Protein AF-A0AAD7WQ73-F1 (afdb_monomer_lite)

Sequence (112 aa):
MDFDPLNQLLVCMVCGELQHSHSLAGVRGHIKEAHPDTLSLDPQDRRRILEAWDEQVFLRERFFSNQLQQHSSSLTGENQECPAEVEVLVDLEDSPALKNGKTSKTKSLKKV

pLDDT: mean 75.41, std 21.42, range [39.62, 96.19]

InterPro domains:
  IPR040647 SPIN-DOC-like, zinc-finger [PF18658] (1-55)
  IPR052675 Zinc finger translocation-associated & Spindlin interactor [PTHR34589] (1-70)

Structure (mmCIF, N/CA/C/O backbone):
data_AF-A0AAD7WQ73-F1
#
_entry.id   AF-A0AAD7WQ73-F1
#
loop_
_atom_site.group_PDB
_atom_site.id
_atom_site.type_symbol
_atom_site.label_atom_id
_atom_site.label_alt_id
_atom_site.label_comp_id
_atom_site.label_asym_id
_atom_site.label_entity_id
_atom_site.label_seq_id
_atom_site.pdbx_PDB_ins_code
_atom_site.Cartn_x
_atom_site.Cartn_y
_atom_site.Cartn_z
_atom_site.occupancy
_atom_site.B_iso_or_equiv
_atom_site.auth_seq_id
_atom_site.auth_comp_id
_atom_site.auth_asym_id
_atom_site.auth_atom_id
_atom_site.pdbx_PDB_model_num
ATOM 1 N N . MET A 1 1 ? 0.758 3.815 -2.994 1.00 89.12 1 MET A N 1
ATOM 2 C CA . MET A 1 1 ? 0.936 3.985 -1.548 1.00 89.12 1 MET A CA 1
ATOM 3 C C . MET A 1 1 ? -0.128 4.940 -1.064 1.00 89.12 1 MET A C 1
ATOM 5 O O . MET A 1 1 ? -0.378 5.912 -1.769 1.00 89.12 1 MET A O 1
ATOM 9 N N . ASP A 1 2 ? -0.706 4.644 0.086 1.00 90.31 2 ASP A N 1
ATOM 10 C CA . ASP A 1 2 ? -1.599 5.511 0.853 1.00 90.31 2 ASP A CA 1
ATOM 11 C C . ASP A 1 2 ? -0.897 5.933 2.163 1.00 90.31 2 ASP A C 1
ATOM 13 O O . ASP A 1 2 ? 0.115 5.325 2.517 1.00 90.31 2 ASP A O 1
ATOM 17 N N . PHE A 1 3 ? -1.347 6.979 2.858 1.00 92.75 3 PHE A N 1
ATOM 18 C CA . PHE A 1 3 ? -0.725 7.438 4.113 1.00 92.75 3 PHE A CA 1
ATOM 19 C C . PHE A 1 3 ? -1.631 7.157 5.311 1.00 92.75 3 PHE A C 1
ATOM 21 O O . PHE A 1 3 ? -2.751 7.653 5.369 1.00 92.75 3 PHE A O 1
ATOM 28 N N . ASP A 1 4 ? -1.118 6.415 6.294 1.00 88.94 4 ASP A N 1
ATOM 29 C CA . ASP A 1 4 ? -1.817 6.163 7.552 1.00 88.94 4 ASP A CA 1
ATOM 30 C C . ASP A 1 4 ? -1.432 7.229 8.596 1.00 88.94 4 ASP A C 1
ATOM 32 O O . ASP A 1 4 ? -0.303 7.208 9.105 1.00 88.94 4 ASP A O 1
ATOM 36 N N . PRO A 1 5 ? -2.346 8.148 8.964 1.00 86.25 5 PRO A N 1
ATOM 37 C CA . PRO A 1 5 ? -2.057 9.199 9.934 1.00 86.25 5 PRO A CA 1
ATOM 38 C C . PRO A 1 5 ? -1.912 8.681 11.370 1.00 86.25 5 PRO A C 1
ATOM 40 O O . PRO A 1 5 ? -1.280 9.355 12.182 1.00 86.25 5 PRO A O 1
ATOM 43 N N . LEU A 1 6 ? -2.471 7.512 11.705 1.00 86.75 6 LEU A N 1
ATOM 44 C CA . LEU A 1 6 ? -2.393 6.949 13.056 1.00 86.75 6 LEU A CA 1
ATOM 45 C C . LEU A 1 6 ? -1.011 6.362 13.320 1.00 86.75 6 LEU A C 1
ATOM 47 O O . LEU A 1 6 ? -0.425 6.583 14.378 1.00 86.75 6 LEU A O 1
ATOM 51 N N . ASN A 1 7 ? -0.486 5.640 12.334 1.00 86.44 7 ASN A N 1
ATOM 52 C CA . ASN A 1 7 ? 0.827 5.014 12.429 1.00 86.44 7 ASN A CA 1
ATOM 53 C C . ASN A 1 7 ? 1.950 5.921 11.915 1.00 86.44 7 ASN A C 1
ATOM 55 O O . ASN A 1 7 ? 3.115 5.627 12.159 1.00 86.44 7 ASN A O 1
ATOM 59 N N . GLN A 1 8 ? 1.615 7.031 11.246 1.00 90.88 8 GLN A N 1
ATOM 60 C CA . GLN A 1 8 ? 2.565 7.883 10.530 1.00 90.88 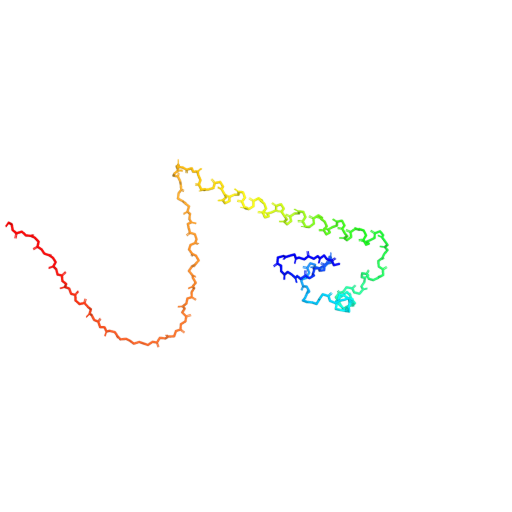8 GLN A CA 1
ATOM 61 C C . GLN A 1 8 ? 3.426 7.058 9.572 1.00 90.88 8 GLN A C 1
ATOM 63 O O . GLN A 1 8 ? 4.634 7.246 9.543 1.00 90.88 8 GLN A O 1
ATOM 68 N N . LEU A 1 9 ? 2.816 6.131 8.829 1.00 92.94 9 LEU A N 1
ATOM 69 C CA . LEU A 1 9 ? 3.495 5.221 7.903 1.00 92.94 9 LEU A CA 1
ATOM 70 C C . LEU A 1 9 ? 2.824 5.243 6.528 1.00 92.94 9 LEU A C 1
ATOM 72 O O . LEU A 1 9 ? 1.671 5.652 6.384 1.00 92.94 9 LEU A O 1
ATOM 76 N N . LEU A 1 10 ? 3.542 4.776 5.505 1.00 95.06 10 LEU A N 1
ATOM 77 C CA . LEU A 1 10 ? 2.956 4.543 4.185 1.00 95.06 10 LEU A CA 1
ATOM 78 C C . LEU A 1 10 ? 2.375 3.137 4.103 1.00 95.06 10 LEU A C 1
ATOM 80 O O . LEU A 1 10 ? 2.998 2.188 4.555 1.00 95.06 10 LEU A O 1
ATOM 84 N N . VAL A 1 11 ? 1.225 2.986 3.463 1.00 94.81 11 VAL A N 1
ATOM 85 C CA . VAL A 1 11 ? 0.583 1.695 3.232 1.00 94.81 11 VAL A CA 1
ATOM 86 C C . VAL A 1 11 ? 0.672 1.335 1.757 1.00 94.81 11 VAL A C 1
ATOM 88 O O . VAL A 1 11 ? 0.379 2.151 0.875 1.00 94.81 11 VAL A O 1
ATOM 91 N N . CYS A 1 12 ? 1.072 0.105 1.456 1.00 94.62 12 CYS A N 1
ATOM 92 C CA . CYS A 1 12 ? 1.017 -0.399 0.093 1.00 94.62 12 CYS A CA 1
ATOM 93 C C . CYS A 1 12 ? -0.425 -0.695 -0.321 1.00 94.62 12 CYS A C 1
ATOM 95 O O . CYS A 1 12 ? -1.097 -1.497 0.310 1.00 94.62 12 CYS A O 1
ATOM 97 N N . MET A 1 13 ? -0.880 -0.108 -1.432 1.00 95.44 13 MET A N 1
ATOM 98 C CA . MET A 1 13 ? -2.242 -0.334 -1.946 1.00 95.44 13 MET A CA 1
ATOM 99 C C . MET A 1 13 ? -2.431 -1.725 -2.576 1.00 95.44 13 MET A C 1
ATOM 101 O O . MET A 1 13 ? -3.540 -2.091 -2.934 1.00 95.44 13 MET A O 1
ATOM 105 N N . VAL A 1 14 ? -1.346 -2.489 -2.750 1.00 93.56 14 VAL A N 1
ATOM 106 C CA . VAL A 1 14 ? -1.382 -3.828 -3.356 1.00 93.56 14 VAL A CA 1
ATOM 107 C C . VAL A 1 14 ? -1.498 -4.908 -2.281 1.00 93.56 14 VAL A C 1
ATOM 109 O O . VAL A 1 14 ? -2.317 -5.810 -2.410 1.00 93.56 14 VAL A O 1
ATOM 112 N N . CYS A 1 15 ? -0.694 -4.821 -1.216 1.00 93.00 15 CYS A N 1
ATOM 113 C CA . CYS A 1 15 ? -0.667 -5.823 -0.143 1.00 93.00 15 CYS A CA 1
ATOM 114 C C . CYS A 1 15 ? -1.193 -5.333 1.209 1.00 93.00 15 CYS A C 1
ATOM 116 O O . CYS A 1 15 ? -1.326 -6.132 2.129 1.00 93.00 15 CYS A O 1
ATOM 118 N N . GLY A 1 16 ? -1.461 -4.037 1.367 1.00 92.06 16 GLY A N 1
ATOM 119 C CA . GLY A 1 16 ? -1.871 -3.449 2.643 1.00 92.06 16 GLY A CA 1
ATOM 120 C C . GLY A 1 16 ? -0.758 -3.341 3.690 1.00 92.06 16 GLY A C 1
ATOM 121 O O . GLY A 1 16 ? -1.044 -2.977 4.827 1.00 92.06 16 GLY A O 1
ATOM 122 N N . GLU A 1 17 ? 0.500 -3.643 3.351 1.00 92.88 17 GLU A N 1
ATOM 123 C CA . GLU A 1 17 ? 1.601 -3.610 4.317 1.00 92.88 17 GLU A CA 1
ATOM 124 C C . GLU A 1 17 ? 2.041 -2.177 4.654 1.00 92.88 17 GLU A C 1
ATOM 126 O O . GLU A 1 17 ? 2.208 -1.333 3.766 1.00 92.88 17 GLU A O 1
ATOM 131 N N . LEU A 1 18 ? 2.281 -1.932 5.947 1.00 93.31 18 LEU A N 1
ATOM 132 C CA . LEU A 1 18 ? 2.835 -0.688 6.476 1.00 93.31 18 LEU A CA 1
ATOM 133 C C . LEU A 1 18 ? 4.352 -0.623 6.244 1.00 93.31 18 LEU A C 1
ATOM 135 O O . LEU A 1 18 ? 5.113 -1.487 6.672 1.00 93.31 18 LEU A O 1
ATOM 139 N N . GLN A 1 19 ? 4.799 0.445 5.598 1.00 91.38 19 GLN A N 1
ATOM 140 C CA . GLN A 1 19 ? 6.185 0.718 5.256 1.00 91.38 19 GLN A CA 1
ATOM 141 C C . GLN A 1 19 ? 6.739 1.833 6.146 1.00 91.38 19 GLN A C 1
ATOM 143 O O . GLN A 1 19 ? 6.237 2.957 6.148 1.00 91.38 19 GLN A O 1
ATOM 148 N N . HIS A 1 20 ? 7.845 1.538 6.830 1.00 89.00 20 HIS A N 1
ATOM 149 C CA . HIS A 1 20 ? 8.564 2.480 7.697 1.00 89.00 20 HIS A CA 1
ATOM 150 C C . HIS A 1 20 ? 9.274 3.607 6.927 1.00 89.00 20 HIS A C 1
ATOM 152 O O . HIS A 1 20 ? 9.607 4.647 7.489 1.00 89.00 20 HIS A O 1
ATOM 158 N N . SER A 1 21 ? 9.550 3.406 5.633 1.00 87.12 21 SER A N 1
ATOM 159 C CA . SER A 1 21 ? 10.257 4.387 4.807 1.00 87.12 21 SER A CA 1
ATOM 160 C C . SER A 1 21 ? 9.288 5.287 4.052 1.00 87.12 21 SER A C 1
ATOM 162 O O . SER A 1 21 ? 8.517 4.822 3.218 1.00 87.12 21 SER A O 1
ATOM 164 N N . HIS A 1 22 ? 9.406 6.597 4.271 1.00 87.94 22 HIS A N 1
ATOM 165 C CA . HIS A 1 22 ? 8.624 7.616 3.557 1.00 87.94 22 HIS A CA 1
ATOM 166 C C . HIS A 1 22 ? 9.351 8.134 2.311 1.00 87.94 22 HIS A C 1
ATOM 168 O O . HIS A 1 22 ? 8.905 9.062 1.637 1.00 87.94 22 HIS A O 1
ATOM 174 N N . SER A 1 23 ? 10.519 7.563 2.013 1.00 90.81 23 SER A N 1
ATOM 175 C CA . SER A 1 23 ? 11.320 7.964 0.866 1.00 90.81 23 SER A CA 1
ATOM 176 C C . SER A 1 23 ? 10.778 7.340 -0.420 1.00 90.81 23 SER A C 1
ATOM 178 O O . SER A 1 23 ? 10.376 6.176 -0.449 1.00 90.81 23 SER A O 1
ATOM 180 N N . LEU A 1 24 ? 10.854 8.081 -1.530 1.00 90.06 24 LEU A N 1
ATOM 181 C CA . LEU A 1 24 ? 10.508 7.543 -2.851 1.00 90.06 24 LEU A CA 1
ATOM 182 C C . LEU A 1 24 ? 11.357 6.320 -3.223 1.00 90.06 24 LEU A C 1
ATOM 184 O O . LEU A 1 24 ? 10.884 5.444 -3.944 1.00 90.06 24 LEU A O 1
ATOM 188 N N . ALA A 1 25 ? 12.603 6.259 -2.747 1.00 92.88 25 ALA A N 1
ATOM 189 C CA . ALA A 1 25 ? 13.486 5.120 -2.967 1.00 92.88 25 ALA A CA 1
ATOM 190 C C . ALA A 1 25 ? 12.969 3.864 -2.253 1.00 92.88 25 ALA A C 1
ATOM 192 O O . ALA A 1 25 ? 12.873 2.822 -2.893 1.00 92.88 25 ALA A O 1
ATOM 193 N N . GLY A 1 26 ? 12.567 3.980 -0.983 1.00 91.69 26 GLY A N 1
ATOM 194 C CA . GLY A 1 26 ? 11.985 2.877 -0.213 1.00 91.69 26 GLY A CA 1
ATOM 195 C C . GLY A 1 26 ? 10.667 2.390 -0.809 1.00 91.69 26 GLY A C 1
ATOM 196 O O . GLY A 1 26 ? 10.506 1.200 -1.055 1.00 91.69 26 GLY A O 1
ATOM 197 N N . VAL A 1 27 ? 9.773 3.317 -1.167 1.00 91.00 27 VAL A N 1
ATOM 198 C CA . VAL A 1 27 ? 8.504 2.996 -1.842 1.00 91.00 27 VAL A CA 1
ATOM 199 C C . VAL A 1 27 ? 8.735 2.245 -3.156 1.00 91.00 27 VAL A C 1
ATOM 201 O O . VAL A 1 27 ? 8.078 1.243 -3.430 1.00 91.00 27 VAL A O 1
ATOM 204 N N . ARG A 1 28 ? 9.680 2.712 -3.982 1.00 92.19 28 AR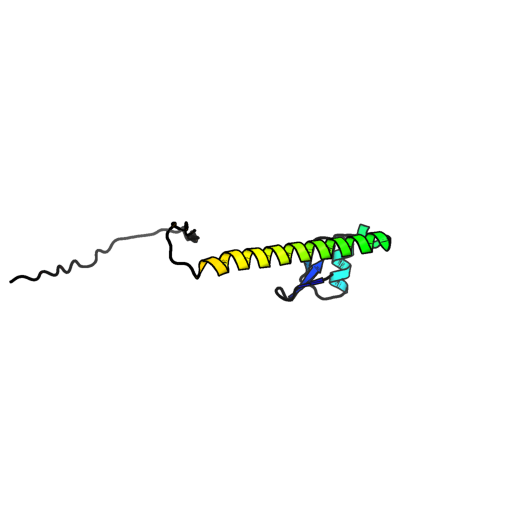G A N 1
ATOM 205 C CA . ARG A 1 28 ? 10.023 2.048 -5.249 1.00 92.19 28 ARG A CA 1
ATOM 206 C C . ARG A 1 28 ? 10.709 0.701 -5.030 1.00 92.19 28 ARG A C 1
ATOM 208 O O . ARG A 1 28 ? 10.481 -0.197 -5.833 1.00 92.19 28 ARG A O 1
ATOM 215 N N . GLY A 1 29 ? 11.544 0.575 -3.999 1.00 94.69 29 GLY A N 1
ATOM 216 C CA . GLY A 1 29 ? 12.187 -0.681 -3.610 1.00 94.69 29 GLY A CA 1
ATOM 217 C C . GLY A 1 29 ? 11.150 -1.736 -3.248 1.00 94.69 29 GLY A C 1
ATOM 218 O O . GLY A 1 29 ? 11.106 -2.778 -3.892 1.00 94.69 29 GLY A O 1
ATOM 219 N N . HIS A 1 30 ? 10.223 -1.393 -2.349 1.00 95.12 30 HIS A N 1
ATOM 220 C CA . HIS A 1 30 ? 9.126 -2.273 -1.947 1.00 95.12 30 HIS A CA 1
ATOM 221 C C . HIS A 1 30 ? 8.325 -2.793 -3.149 1.00 95.12 30 HIS A C 1
ATOM 223 O O . HIS A 1 30 ? 8.132 -3.995 -3.284 1.00 95.12 30 HIS A O 1
ATOM 229 N N . ILE A 1 31 ? 7.909 -1.916 -4.072 1.00 94.00 31 ILE A N 1
ATOM 230 C CA . ILE A 1 31 ? 7.134 -2.346 -5.249 1.00 94.00 31 ILE A CA 1
ATOM 231 C C . ILE A 1 31 ? 7.956 -3.287 -6.139 1.00 94.00 31 ILE A C 1
ATOM 233 O O . ILE A 1 31 ? 7.425 -4.274 -6.630 1.00 94.00 31 ILE A O 1
ATOM 237 N N . LYS A 1 32 ? 9.247 -3.011 -6.351 1.00 94.62 32 LYS A N 1
ATOM 238 C CA . LYS A 1 32 ? 10.103 -3.866 -7.188 1.00 94.62 32 LYS A CA 1
ATOM 239 C C . LYS A 1 32 ? 10.340 -5.247 -6.581 1.00 94.62 32 LYS A C 1
ATOM 241 O O . LYS A 1 32 ? 10.451 -6.207 -7.332 1.00 94.62 32 LYS A O 1
ATOM 246 N N . GLU A 1 33 ? 10.457 -5.325 -5.261 1.00 95.12 33 GLU A N 1
ATOM 247 C CA . GLU A 1 33 ? 10.770 -6.564 -4.546 1.00 95.12 33 GLU A CA 1
ATOM 248 C C . GLU A 1 33 ? 9.514 -7.399 -4.276 1.00 95.12 33 GLU A C 1
ATOM 250 O O . GLU A 1 33 ? 9.495 -8.588 -4.581 1.00 95.12 33 GLU A O 1
ATOM 255 N N . ALA A 1 34 ? 8.455 -6.780 -3.751 1.00 94.56 34 ALA A N 1
ATOM 256 C CA . ALA A 1 34 ? 7.232 -7.474 -3.352 1.00 94.56 34 ALA A CA 1
ATOM 257 C C . ALA A 1 34 ? 6.213 -7.611 -4.493 1.00 94.56 34 ALA A C 1
ATOM 259 O O . ALA A 1 34 ? 5.435 -8.564 -4.523 1.00 94.56 34 ALA A O 1
ATOM 260 N N . HIS A 1 35 ? 6.195 -6.660 -5.432 1.00 95.50 35 HIS A N 1
ATOM 261 C CA . HIS A 1 35 ? 5.156 -6.551 -6.460 1.00 95.50 35 HIS A CA 1
ATOM 262 C C . HIS A 1 35 ? 5.711 -6.270 -7.868 1.00 95.50 35 HIS A C 1
ATOM 264 O O . HIS A 1 35 ? 5.225 -5.350 -8.539 1.00 95.50 35 HIS A O 1
ATOM 270 N N . PRO A 1 36 ? 6.695 -7.045 -8.362 1.00 93.81 36 PRO A N 1
ATOM 271 C CA . PRO A 1 36 ? 7.321 -6.786 -9.660 1.00 93.81 36 PRO A CA 1
ATOM 272 C C . PRO A 1 36 ? 6.305 -6.765 -10.811 1.00 93.81 36 PRO A C 1
ATOM 274 O O . PRO A 1 36 ? 6.391 -5.911 -11.693 1.00 93.81 36 PRO A O 1
ATOM 277 N N . ASP A 1 37 ? 5.289 -7.626 -10.752 1.00 91.31 37 ASP A N 1
ATOM 278 C CA . ASP A 1 37 ? 4.255 -7.748 -11.786 1.00 91.31 37 ASP A CA 1
ATOM 279 C C . ASP A 1 37 ? 3.345 -6.516 -11.865 1.00 91.31 37 ASP A C 1
ATOM 281 O O . ASP A 1 37 ? 2.781 -6.209 -12.913 1.00 91.31 37 ASP A O 1
ATOM 285 N N . THR A 1 38 ? 3.238 -5.737 -10.783 1.00 90.94 38 THR A N 1
ATOM 286 C CA . THR A 1 38 ? 2.416 -4.517 -10.793 1.00 90.94 38 THR A CA 1
ATOM 287 C C . THR A 1 38 ? 3.013 -3.404 -11.653 1.00 90.94 38 THR A C 1
ATOM 289 O O . THR A 1 38 ? 2.301 -2.495 -12.086 1.00 90.94 38 THR A O 1
ATOM 292 N N . LEU A 1 39 ? 4.313 -3.484 -11.961 1.00 89.50 39 LEU A N 1
ATOM 293 C CA . LEU A 1 39 ? 5.011 -2.509 -12.798 1.00 89.50 39 LEU A CA 1
ATOM 294 C C . LEU A 1 39 ? 4.587 -2.591 -14.271 1.00 89.50 39 LEU A C 1
ATOM 296 O O . LEU A 1 39 ? 4.616 -1.569 -14.962 1.00 89.50 39 LEU A O 1
ATOM 300 N N . SER A 1 40 ? 4.176 -3.772 -14.740 1.00 93.00 40 SER A N 1
ATOM 301 C CA . SER A 1 40 ? 3.771 -4.034 -16.127 1.00 93.00 40 SER A CA 1
ATOM 302 C C . SER A 1 40 ? 2.256 -3.984 -16.352 1.00 93.00 40 SER A C 1
ATOM 304 O O . SER A 1 40 ? 1.813 -4.169 -17.482 1.00 93.00 40 SER A O 1
ATOM 306 N N . LEU A 1 41 ? 1.463 -3.688 -15.317 1.00 92.19 41 LEU A N 1
ATOM 307 C CA . LEU A 1 41 ? 0.006 -3.606 -15.430 1.00 92.19 41 LEU A CA 1
ATOM 308 C C . LEU A 1 41 ? -0.453 -2.482 -16.359 1.00 92.19 41 LEU A C 1
ATOM 310 O O . LEU A 1 41 ? 0.066 -1.357 -16.294 1.00 92.19 41 LEU A O 1
ATOM 314 N N . ASP A 1 42 ? -1.491 -2.779 -17.140 1.00 94.00 42 ASP A N 1
ATOM 315 C CA . ASP A 1 42 ? -2.206 -1.807 -17.959 1.00 94.00 42 ASP A CA 1
ATOM 316 C C . ASP A 1 42 ? -2.893 -0.751 -17.070 1.00 94.00 42 ASP A C 1
ATOM 318 O O . ASP A 1 42 ? -3.271 -1.042 -15.927 1.00 94.00 42 ASP A O 1
ATOM 322 N N . PRO A 1 43 ? -3.097 0.489 -1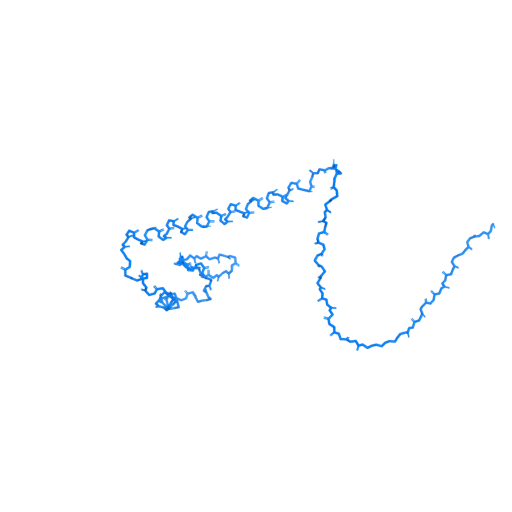7.551 1.00 92.56 43 PRO A N 1
ATOM 323 C CA . PRO A 1 43 ? -3.851 1.491 -16.809 1.00 92.56 43 PRO A CA 1
ATOM 324 C C . PRO A 1 43 ? -5.224 1.017 -16.316 1.00 92.56 43 PRO A C 1
ATOM 326 O O . PRO A 1 43 ? -5.671 1.492 -15.273 1.00 92.56 43 PRO A O 1
ATOM 329 N N . GLN A 1 44 ? -5.905 0.109 -17.026 1.00 94.62 44 GLN A N 1
ATOM 330 C CA . GLN A 1 44 ? -7.171 -0.454 -16.554 1.00 94.62 44 GLN A CA 1
ATOM 331 C C . GLN A 1 44 ? -6.995 -1.324 -15.305 1.00 94.62 44 GLN A C 1
ATOM 333 O O . GLN A 1 44 ? -7.759 -1.171 -14.356 1.00 94.62 44 GLN A O 1
ATOM 338 N N . ASP A 1 45 ? -5.980 -2.183 -15.269 1.00 93.06 45 ASP A N 1
ATOM 339 C CA . ASP A 1 45 ? -5.696 -3.027 -14.104 1.00 93.06 45 ASP A CA 1
ATOM 340 C C . ASP A 1 45 ? -5.243 -2.204 -12.903 1.00 93.06 45 ASP A C 1
ATOM 342 O O . ASP A 1 45 ? -5.658 -2.454 -11.774 1.00 93.06 45 ASP A O 1
ATOM 346 N N . ARG A 1 46 ? -4.459 -1.149 -13.145 1.00 93.12 46 ARG A N 1
ATOM 347 C CA . ARG A 1 46 ? -4.079 -0.202 -12.089 1.00 93.12 46 ARG A CA 1
ATOM 348 C C . ARG A 1 46 ? -5.300 0.469 -11.467 1.00 93.12 46 ARG A C 1
ATOM 350 O O . ARG A 1 46 ? -5.331 0.631 -10.254 1.00 93.12 46 ARG A O 1
ATOM 357 N N . ARG A 1 47 ? -6.307 0.834 -12.273 1.00 95.19 47 ARG A N 1
ATOM 358 C CA . ARG A 1 47 ? -7.573 1.376 -11.751 1.00 95.19 47 ARG A CA 1
ATOM 359 C C . ARG A 1 47 ? -8.319 0.357 -10.900 1.00 95.19 47 ARG A C 1
ATOM 361 O O . ARG A 1 47 ? -8.752 0.719 -9.819 1.00 95.19 47 ARG A O 1
ATOM 368 N N . ARG A 1 48 ? -8.389 -0.907 -11.329 1.00 95.25 48 ARG A N 1
ATOM 369 C CA . ARG A 1 48 ? -9.026 -1.974 -10.536 1.00 95.25 48 ARG A CA 1
ATOM 370 C C . ARG A 1 48 ? -8.378 -2.140 -9.162 1.00 95.25 48 ARG A C 1
ATOM 372 O O . ARG A 1 48 ? -9.087 -2.336 -8.187 1.00 95.25 48 ARG A O 1
ATOM 379 N N . ILE A 1 49 ? -7.049 -2.034 -9.072 1.00 93.88 49 ILE A N 1
ATOM 380 C CA . ILE A 1 49 ? -6.340 -2.075 -7.781 1.00 93.88 49 ILE A CA 1
ATOM 381 C C . ILE A 1 49 ? -6.756 -0.900 -6.890 1.00 93.88 49 ILE A C 1
ATOM 383 O O . ILE A 1 49 ? -6.981 -1.099 -5.703 1.00 93.88 49 ILE A O 1
ATOM 387 N N . LEU A 1 50 ? -6.874 0.307 -7.450 1.00 94.69 50 LEU A N 1
ATOM 388 C CA . LEU A 1 50 ? -7.324 1.480 -6.693 1.00 94.69 50 LEU A CA 1
ATOM 389 C C . LEU A 1 50 ? -8.777 1.329 -6.224 1.00 94.69 50 LEU A C 1
ATOM 391 O O . LEU A 1 50 ? -9.063 1.575 -5.063 1.00 94.69 50 LEU A O 1
ATOM 395 N N . GLU A 1 51 ? -9.671 0.861 -7.095 1.00 96.19 51 GLU A N 1
ATOM 396 C CA . GLU A 1 51 ? -11.077 0.615 -6.748 1.00 96.19 51 GLU A CA 1
ATOM 397 C C . GLU A 1 51 ? -11.209 -0.439 -5.638 1.00 96.19 51 GLU A C 1
ATOM 399 O O . GLU A 1 51 ? -11.945 -0.239 -4.673 1.00 96.19 51 GLU A O 1
ATOM 404 N N . ALA A 1 52 ? -10.455 -1.538 -5.738 1.00 95.50 52 ALA A N 1
ATOM 405 C CA . ALA A 1 52 ? -10.420 -2.574 -4.710 1.00 95.50 52 ALA A CA 1
ATOM 406 C C . ALA A 1 52 ? -9.842 -2.052 -3.383 1.00 95.50 52 ALA A C 1
ATOM 408 O O . ALA A 1 52 ? -10.325 -2.415 -2.311 1.00 95.50 52 ALA A O 1
ATOM 409 N N . TRP A 1 53 ? -8.827 -1.185 -3.448 1.00 96.06 53 TRP A N 1
ATOM 410 C CA . TRP A 1 53 ? -8.271 -0.520 -2.273 1.00 96.06 53 TRP A CA 1
ATOM 411 C C . TRP A 1 53 ? -9.312 0.367 -1.583 1.00 96.06 53 TRP A C 1
ATOM 413 O O . TRP A 1 53 ? -9.506 0.245 -0.374 1.00 96.06 53 TRP A O 1
ATOM 423 N N . ASP A 1 54 ? -10.024 1.203 -2.339 1.00 95.50 54 ASP A N 1
ATOM 424 C CA . ASP A 1 54 ? -11.062 2.088 -1.803 1.00 95.50 54 ASP A CA 1
ATOM 425 C C . ASP A 1 54 ? -12.199 1.289 -1.146 1.00 95.50 54 ASP A C 1
ATOM 427 O O . ASP A 1 54 ? -12.645 1.625 -0.045 1.00 95.50 54 ASP A O 1
ATOM 431 N N . GLU A 1 55 ? -12.636 0.189 -1.769 1.00 96.06 55 GLU A N 1
ATOM 432 C CA . GLU A 1 55 ? -13.626 -0.719 -1.180 1.00 96.06 55 GLU A CA 1
ATOM 433 C C . GLU A 1 55 ? -13.116 -1.332 0.133 1.00 96.06 55 GLU A C 1
ATOM 435 O O . GLU A 1 55 ? -13.834 -1.354 1.137 1.00 96.06 55 GLU A O 1
ATOM 440 N N . GLN A 1 56 ? -11.859 -1.781 0.165 1.00 93.94 56 GLN A N 1
ATOM 441 C CA . GLN A 1 56 ? -11.244 -2.333 1.369 1.00 93.94 56 GLN A CA 1
ATOM 442 C C . GLN A 1 56 ? -11.169 -1.298 2.504 1.00 93.94 56 GLN A C 1
ATOM 444 O O . GLN A 1 56 ? -11.495 -1.623 3.651 1.00 93.94 56 GLN A O 1
ATOM 449 N N . VAL A 1 57 ? -10.757 -0.062 2.206 1.00 92.38 57 VAL A N 1
ATOM 450 C CA . VAL A 1 57 ? -10.712 1.036 3.185 1.00 92.38 57 VAL A CA 1
ATOM 451 C C . VAL A 1 57 ? -12.115 1.329 3.711 1.00 92.38 57 VAL A C 1
ATOM 453 O O . VAL A 1 57 ? -12.312 1.348 4.927 1.00 92.38 57 VAL A O 1
ATOM 456 N N . PHE A 1 58 ? -13.107 1.442 2.825 1.00 93.94 58 PHE A N 1
ATOM 457 C CA . PHE A 1 58 ? -14.500 1.671 3.202 1.00 93.94 58 PHE A CA 1
ATOM 458 C C . PHE A 1 58 ? -15.045 0.579 4.134 1.00 93.94 58 PHE A C 1
ATOM 460 O O . PHE A 1 58 ? -15.668 0.874 5.157 1.00 93.94 58 PHE A O 1
ATOM 467 N N . LEU A 1 59 ? -14.801 -0.696 3.816 1.00 92.94 59 LEU A N 1
ATOM 468 C CA . LEU A 1 59 ? -15.239 -1.815 4.653 1.00 92.94 59 LEU A CA 1
ATOM 469 C C . LEU A 1 59 ? -14.570 -1.790 6.030 1.00 92.94 59 LEU A C 1
ATOM 471 O O . LEU A 1 59 ? -15.239 -2.016 7.043 1.00 92.94 59 LEU A O 1
ATOM 475 N N . ARG A 1 60 ? -13.270 -1.485 6.078 1.00 89.88 60 ARG A N 1
ATOM 476 C CA . ARG A 1 60 ? -12.508 -1.360 7.322 1.00 89.88 60 ARG A CA 1
ATOM 477 C C . ARG A 1 60 ? -13.053 -0.226 8.192 1.00 89.88 60 ARG A C 1
ATOM 479 O O . ARG A 1 60 ? -13.314 -0.446 9.373 1.00 89.88 60 ARG A O 1
ATOM 486 N N . GLU A 1 61 ? -13.281 0.953 7.623 1.00 90.25 61 GLU A N 1
ATOM 487 C CA . GLU A 1 61 ? -13.862 2.095 8.338 1.00 90.25 61 GLU A CA 1
ATOM 488 C C . GLU A 1 61 ? -15.267 1.792 8.855 1.00 90.25 61 GLU A C 1
ATOM 490 O O . GLU A 1 61 ? -15.553 1.997 10.036 1.00 90.25 61 GLU A O 1
ATOM 495 N N . ARG A 1 62 ? -16.127 1.216 8.007 1.00 92.62 62 ARG A N 1
ATOM 496 C CA . ARG A 1 62 ? -17.479 0.806 8.395 1.00 92.62 62 ARG A CA 1
ATOM 497 C C . ARG A 1 62 ? -17.456 -0.186 9.553 1.00 92.62 62 ARG A C 1
ATOM 499 O O . ARG A 1 62 ? -18.274 -0.072 10.466 1.00 92.62 62 ARG A O 1
ATOM 506 N N . PHE A 1 63 ? -16.546 -1.157 9.523 1.00 89.94 63 PHE A N 1
ATOM 507 C CA . PHE A 1 63 ? -16.381 -2.105 10.619 1.00 89.94 63 PHE A CA 1
ATOM 508 C C . PHE A 1 63 ? -16.030 -1.382 11.924 1.00 89.94 63 PHE A C 1
ATOM 510 O O . PHE A 1 63 ? -16.701 -1.600 12.930 1.00 89.94 63 PHE A O 1
ATOM 517 N N . PHE A 1 64 ? -15.059 -0.464 11.905 1.00 86.06 64 PHE A N 1
ATOM 518 C CA . PHE A 1 64 ? -14.706 0.319 13.092 1.00 86.06 64 PHE A CA 1
ATOM 519 C C . PHE A 1 64 ? -15.865 1.179 13.605 1.00 86.06 64 PHE A C 1
ATOM 521 O O . PHE A 1 64 ? -16.121 1.192 14.810 1.00 86.06 64 PHE A O 1
ATOM 528 N N . SER A 1 65 ? -16.599 1.859 12.718 1.00 86.56 65 SER A N 1
ATOM 529 C CA . SER A 1 65 ? -17.769 2.656 13.106 1.00 86.56 65 SER A CA 1
ATOM 530 C C . SER A 1 65 ? -18.864 1.798 13.739 1.00 86.56 65 SER A C 1
ATOM 532 O O . SER A 1 65 ? -19.403 2.166 14.781 1.00 86.56 65 SER A O 1
ATOM 534 N N . ASN A 1 66 ? -19.155 0.632 13.154 1.00 88.75 66 ASN A N 1
ATOM 535 C CA . ASN A 1 66 ? -20.130 -0.305 13.704 1.00 88.75 66 ASN A CA 1
ATOM 536 C C . ASN A 1 66 ? -19.696 -0.809 15.085 1.00 88.75 66 ASN A C 1
ATOM 538 O O . ASN A 1 66 ? -20.496 -0.767 16.015 1.00 88.75 66 ASN A O 1
ATOM 542 N N . GLN A 1 67 ? -18.438 -1.236 15.242 1.00 84.44 67 GLN A N 1
ATOM 543 C CA . GLN A 1 67 ? -17.910 -1.691 16.532 1.00 84.44 67 GLN A CA 1
ATOM 544 C C . GLN A 1 67 ? -18.018 -0.594 17.601 1.00 84.44 67 GLN A C 1
ATOM 546 O O . GLN A 1 67 ? -18.488 -0.858 18.705 1.00 84.44 67 GLN A O 1
ATOM 551 N N . LEU A 1 68 ? -17.657 0.651 17.275 1.00 80.62 68 LEU A N 1
ATOM 552 C CA . LEU A 1 68 ? -17.766 1.769 18.212 1.00 80.62 68 LEU A CA 1
ATOM 553 C C . LEU A 1 68 ? -19.221 2.042 18.622 1.00 80.62 68 LEU A C 1
ATOM 555 O O . LEU A 1 68 ? -19.486 2.306 19.795 1.00 80.62 68 LEU A O 1
ATOM 559 N N . GLN A 1 69 ? -20.165 1.950 17.680 1.00 77.31 69 GLN A N 1
ATOM 560 C CA . GLN A 1 69 ? -21.586 2.141 17.966 1.00 77.31 69 GLN A CA 1
ATOM 561 C C . GLN A 1 69 ? -22.142 1.054 18.897 1.00 77.31 69 GLN A C 1
ATOM 563 O O . GLN A 1 69 ? -22.924 1.375 19.784 1.00 77.31 69 GLN A O 1
ATOM 568 N N . GLN A 1 70 ? -21.710 -0.205 18.751 1.00 73.62 70 GLN A N 1
ATOM 569 C CA . GLN A 1 70 ? -22.140 -1.295 19.640 1.00 73.62 70 GLN A CA 1
ATOM 570 C C . GLN A 1 70 ? -21.671 -1.089 21.090 1.00 73.62 70 GLN A C 1
ATOM 572 O O . GLN A 1 70 ? -22.413 -1.383 22.024 1.00 73.62 70 GLN A O 1
ATOM 577 N N . HIS A 1 71 ? -20.466 -0.551 21.301 1.00 62.78 71 HIS A N 1
ATOM 578 C CA . HIS A 1 71 ? -19.947 -0.293 22.649 1.00 62.78 71 HIS A CA 1
ATOM 579 C C . HIS A 1 71 ? -20.476 1.007 23.279 1.00 62.78 71 HIS A C 1
ATOM 581 O O . HIS A 1 71 ? -20.521 1.103 24.505 1.00 62.78 71 HIS A O 1
ATOM 587 N N . SER A 1 72 ? -20.900 1.999 22.485 1.00 56.78 72 SER A N 1
ATOM 588 C CA . SER A 1 72 ? -21.425 3.266 23.016 1.00 56.78 72 SER A CA 1
ATOM 589 C C . SER A 1 72 ? -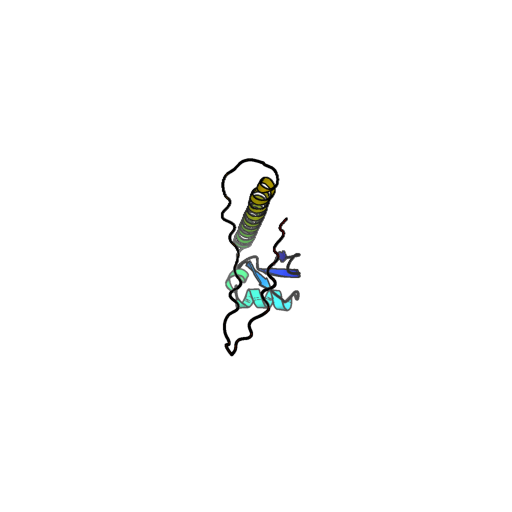22.879 3.173 23.494 1.00 56.78 72 SER A C 1
ATOM 591 O O . SER A 1 72 ? -23.234 3.828 24.473 1.00 56.78 72 SER A O 1
ATOM 593 N N . SER A 1 73 ? -23.708 2.315 22.888 1.00 55.06 73 SER A N 1
ATOM 594 C CA . SER A 1 73 ? -25.088 2.059 23.337 1.00 55.06 73 SER A CA 1
ATOM 595 C C . SER A 1 73 ? -25.194 1.259 24.642 1.00 55.06 73 SER A C 1
ATOM 597 O O . SER A 1 73 ? -26.251 1.259 25.268 1.00 55.06 73 SER A O 1
ATOM 599 N N . SER A 1 74 ? -24.110 0.623 25.094 1.00 53.19 74 SER A N 1
ATOM 600 C CA . SER A 1 74 ? -24.087 -0.165 26.337 1.00 53.19 74 SER A CA 1
ATOM 601 C C . SER A 1 74 ? -23.885 0.670 27.610 1.00 53.19 74 SER A C 1
ATOM 603 O O . SER A 1 74 ? -23.887 0.114 28.704 1.00 53.19 74 SER A O 1
ATOM 605 N N . LEU A 1 75 ? -23.716 1.996 27.506 1.00 52.34 75 LEU A N 1
ATOM 606 C CA . LEU A 1 75 ? -23.457 2.878 28.657 1.00 52.34 75 LEU A CA 1
ATOM 607 C C . LEU A 1 75 ? -24.690 3.652 29.152 1.00 52.34 75 LEU A C 1
ATOM 609 O O . LEU A 1 75 ? -24.590 4.410 30.116 1.00 52.34 75 LEU A O 1
ATOM 613 N N . THR A 1 76 ? -25.862 3.452 28.545 1.00 48.44 76 THR A N 1
ATOM 614 C CA . THR A 1 76 ? -27.116 4.075 28.996 1.00 48.44 76 THR A CA 1
ATOM 615 C C . THR A 1 76 ? -28.289 3.111 28.837 1.00 48.44 76 THR A C 1
ATOM 617 O O . THR A 1 76 ? -28.924 3.066 27.785 1.00 48.44 76 THR A O 1
ATOM 620 N N . GLY A 1 77 ? -28.591 2.346 29.887 1.00 43.16 77 GLY A N 1
ATOM 621 C CA . GLY A 1 77 ? -29.779 1.494 29.927 1.00 43.16 77 GLY A CA 1
ATOM 622 C C . GLY A 1 77 ? -29.831 0.581 31.149 1.00 43.16 77 GLY A C 1
ATOM 623 O O . GLY A 1 77 ? -29.323 -0.534 31.122 1.00 43.16 77 GLY A O 1
ATOM 624 N N . GLU A 1 78 ? -30.470 1.043 32.222 1.00 49.25 78 GLU A N 1
ATOM 625 C CA . GLU A 1 78 ? -30.906 0.205 33.341 1.00 49.25 78 GLU A CA 1
ATOM 626 C C . GLU A 1 78 ? -31.910 -0.868 32.862 1.00 49.25 78 GLU A C 1
ATOM 628 O O . GLU A 1 78 ? -33.094 -0.572 32.724 1.00 49.25 78 GLU A O 1
ATOM 633 N N . ASN A 1 79 ? -31.468 -2.108 32.614 1.00 43.88 79 ASN A N 1
ATOM 634 C CA . ASN A 1 79 ? -32.167 -3.355 32.990 1.00 43.88 79 ASN A CA 1
ATOM 635 C C . ASN A 1 79 ? -31.371 -4.608 32.567 1.00 43.88 79 ASN A C 1
ATOM 637 O O . ASN A 1 79 ? -31.262 -4.923 31.389 1.00 43.88 79 ASN A O 1
ATOM 641 N N . GLN A 1 80 ? -30.847 -5.304 33.576 1.00 51.84 80 GLN A N 1
ATOM 642 C CA . GLN A 1 80 ? -30.727 -6.760 33.721 1.00 51.84 80 GLN A CA 1
ATOM 643 C C . GLN A 1 80 ? -30.619 -7.647 32.457 1.00 51.84 80 GLN A C 1
ATOM 645 O O . GLN A 1 80 ? -31.615 -8.185 31.992 1.00 51.84 80 GLN A O 1
ATOM 650 N N . GLU A 1 81 ? -29.385 -7.945 32.040 1.00 41.72 81 GLU A N 1
ATOM 651 C CA . GLU A 1 81 ? -28.881 -9.310 31.800 1.00 41.72 81 GLU A CA 1
ATOM 652 C C . GLU A 1 81 ? -27.347 -9.257 31.918 1.00 41.72 81 GLU A C 1
ATOM 654 O O . GLU A 1 81 ? -26.718 -8.295 31.483 1.00 41.72 81 GLU A O 1
ATOM 659 N N . CYS A 1 82 ? -26.750 -10.215 32.623 1.00 41.81 82 CYS A N 1
ATOM 660 C CA . CYS A 1 82 ? -25.344 -10.203 33.030 1.00 41.81 82 CYS A CA 1
ATOM 661 C C . CYS A 1 82 ? -24.381 -10.129 31.822 1.00 41.81 82 CYS A C 1
ATOM 663 O O . CYS A 1 82 ? -24.298 -11.096 31.062 1.00 41.81 82 CYS A O 1
ATOM 665 N N . PRO A 1 83 ? -23.607 -9.037 31.648 1.00 41.75 83 PRO A N 1
ATOM 666 C CA . PRO A 1 83 ? -22.547 -9.010 30.655 1.00 41.75 83 PRO A CA 1
ATOM 667 C C . PRO A 1 83 ? -21.394 -9.866 31.185 1.00 41.75 83 PRO A C 1
ATOM 669 O O . PRO A 1 83 ? -20.881 -9.614 32.271 1.00 41.75 83 PRO A O 1
ATOM 672 N N . ALA A 1 84 ? -20.999 -10.899 30.441 1.00 45.69 84 ALA A N 1
ATOM 673 C CA . ALA A 1 84 ? -19.769 -11.624 30.727 1.00 45.69 84 ALA A CA 1
ATOM 674 C C . ALA A 1 84 ? -18.588 -10.667 30.508 1.00 45.69 84 ALA A C 1
ATOM 676 O O . ALA A 1 84 ? -18.123 -10.462 29.387 1.00 45.69 84 ALA A O 1
ATOM 677 N N . GLU A 1 85 ? -18.156 -10.027 31.586 1.00 52.53 85 GLU A N 1
ATOM 678 C CA . GLU A 1 85 ? -16.924 -9.263 31.662 1.00 52.53 85 GLU A CA 1
ATOM 679 C C . GLU A 1 85 ? -15.747 -10.208 31.390 1.00 52.53 85 GLU A C 1
ATOM 681 O O . GLU A 1 85 ? -15.397 -11.067 32.196 1.00 52.53 85 GLU A O 1
ATOM 686 N N . VAL A 1 86 ? -15.171 -10.105 30.189 1.00 64.81 86 VAL A N 1
ATOM 687 C CA . VAL A 1 86 ? -13.911 -10.776 29.871 1.00 64.81 86 VAL A CA 1
ATOM 688 C C . VAL A 1 86 ? -12.789 -9.975 30.519 1.00 64.81 86 VAL A C 1
ATOM 690 O O . VAL A 1 86 ? -12.214 -9.057 29.934 1.00 64.81 86 VAL A O 1
ATOM 693 N N . GLU A 1 87 ? -12.507 -10.297 31.776 1.00 53.09 87 GLU A N 1
ATOM 694 C CA . GLU A 1 87 ? -11.273 -9.872 32.419 1.00 53.09 87 GLU A CA 1
ATOM 695 C C . GLU A 1 87 ? -10.112 -10.541 31.677 1.00 53.09 87 GLU A C 1
ATOM 697 O O . GLU A 1 87 ? -9.912 -11.755 31.743 1.00 53.09 87 GLU A O 1
ATOM 702 N N . VAL A 1 88 ? -9.357 -9.751 30.911 1.00 53.72 88 VAL A N 1
ATOM 703 C CA . VAL A 1 88 ? -8.088 -10.206 30.344 1.00 53.72 88 VAL A CA 1
ATOM 704 C C . VAL A 1 88 ? -7.099 -10.270 31.503 1.00 53.72 88 VAL A C 1
ATOM 706 O O . VAL A 1 88 ? -6.454 -9.276 31.841 1.00 53.72 88 VAL 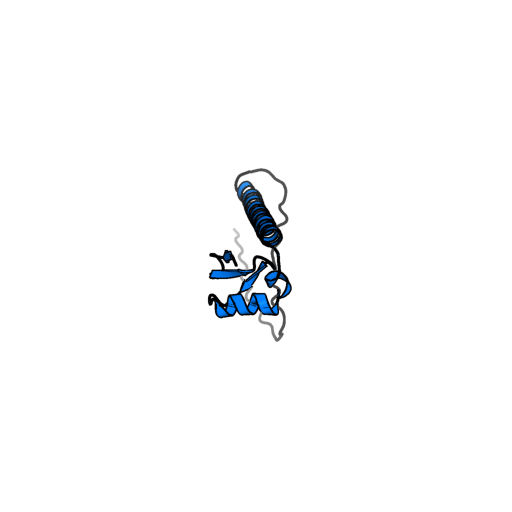A O 1
ATOM 709 N N . LEU A 1 89 ? -7.025 -11.431 32.154 1.00 42.91 89 LEU A N 1
ATOM 710 C CA . LEU A 1 89 ? -5.975 -11.716 33.119 1.00 42.91 89 LEU A CA 1
ATOM 711 C C . LEU A 1 89 ? -4.661 -11.770 32.337 1.00 42.91 89 LEU A C 1
ATOM 713 O O . LEU A 1 89 ? -4.438 -12.657 31.517 1.00 42.91 89 LEU A O 1
ATOM 717 N N . VAL A 1 90 ? -3.815 -10.764 32.529 1.00 50.00 90 VAL A N 1
ATOM 718 C CA . VAL A 1 90 ? -2.454 -10.788 32.003 1.00 50.00 90 VAL A CA 1
ATOM 719 C C . VAL A 1 90 ? -1.708 -11.820 32.845 1.00 50.00 90 VAL A C 1
ATOM 721 O O . VAL A 1 90 ? -1.386 -11.535 33.998 1.00 50.00 90 VAL A O 1
ATOM 724 N N . ASP A 1 91 ? -1.510 -13.029 32.315 1.00 41.81 91 ASP A N 1
ATOM 725 C CA . ASP A 1 91 ? -0.741 -14.074 32.991 1.00 41.81 91 ASP A CA 1
ATOM 726 C C . ASP A 1 91 ? 0.681 -13.561 33.249 1.00 41.81 91 ASP A C 1
ATOM 728 O O . ASP A 1 91 ? 1.516 -13.459 32.347 1.00 41.81 91 ASP A O 1
ATOM 732 N N . LEU A 1 92 ? 0.943 -13.200 34.503 1.00 63.28 92 LEU A N 1
ATOM 733 C CA . LEU A 1 92 ? 2.275 -12.940 35.021 1.00 63.28 92 LEU A CA 1
ATOM 734 C C . LEU A 1 92 ? 2.673 -14.106 35.929 1.00 63.28 92 LEU A C 1
ATOM 736 O O . LEU A 1 92 ? 2.620 -13.983 37.148 1.00 63.28 92 LEU A O 1
ATOM 740 N N . GLU A 1 93 ? 3.100 -15.222 35.343 1.00 52.44 93 GLU A N 1
ATOM 741 C CA . GLU A 1 93 ? 3.856 -16.280 36.031 1.00 52.44 93 GLU A CA 1
ATOM 742 C C . GLU A 1 93 ? 4.982 -16.735 35.074 1.00 52.44 93 GLU A C 1
ATOM 744 O O . GLU A 1 93 ? 4.787 -16.794 33.865 1.00 52.44 93 GLU A O 1
ATOM 749 N N . ASP A 1 94 ? 6.229 -16.974 35.485 1.00 45.69 94 ASP A N 1
ATOM 750 C CA . ASP A 1 94 ? 6.655 -17.688 36.686 1.00 45.69 94 ASP A CA 1
ATOM 751 C C . ASP A 1 94 ? 8.118 -17.352 37.063 1.00 45.69 94 ASP A C 1
ATOM 753 O O . ASP A 1 94 ? 9.020 -17.382 36.221 1.00 45.69 94 ASP A O 1
ATOM 757 N N . SER A 1 95 ? 8.378 -17.080 38.347 1.00 41.53 95 SER A N 1
ATOM 758 C CA . SER A 1 95 ? 9.615 -17.549 38.991 1.00 41.53 95 SER A CA 1
ATOM 759 C C . SER A 1 95 ? 9.469 -17.562 40.526 1.00 41.53 95 SER A C 1
ATOM 761 O O . SER A 1 95 ? 9.179 -16.515 41.117 1.00 41.53 95 SER A O 1
ATOM 763 N N . PRO A 1 96 ? 9.659 -18.711 41.208 1.00 50.19 96 PRO A N 1
ATOM 764 C CA . PRO A 1 96 ? 9.257 -18.895 42.600 1.00 50.19 96 PRO A CA 1
ATOM 765 C C . PRO A 1 96 ? 10.418 -18.699 43.584 1.00 50.19 96 PRO A C 1
ATOM 767 O O . PRO A 1 96 ? 11.521 -19.175 43.332 1.00 50.19 96 PRO A O 1
ATOM 770 N N . ALA A 1 97 ? 10.150 -18.112 44.762 1.00 39.62 97 ALA A N 1
ATOM 771 C CA . ALA A 1 97 ? 10.717 -18.580 46.038 1.00 39.62 97 ALA A CA 1
ATOM 772 C C . ALA A 1 97 ? 10.241 -17.789 47.280 1.00 39.62 97 ALA A C 1
ATOM 774 O O . ALA A 1 97 ? 10.618 -16.646 47.511 1.00 39.62 97 ALA A O 1
ATOM 775 N N . LEU A 1 98 ? 9.608 -18.549 48.181 1.00 48.47 98 LEU A N 1
ATOM 776 C CA . LEU A 1 98 ? 9.834 -18.580 49.636 1.00 48.47 98 LEU A CA 1
ATOM 777 C C . LEU A 1 98 ? 9.117 -17.598 50.601 1.00 48.47 98 LEU A C 1
ATOM 779 O O . LEU A 1 98 ? 9.444 -16.425 50.726 1.00 48.47 98 LEU A O 1
ATOM 783 N N . LYS A 1 99 ? 8.335 -18.265 51.472 1.00 46.59 99 LYS A N 1
ATOM 784 C CA . LYS A 1 99 ? 8.255 -18.235 52.956 1.00 46.59 99 LYS A CA 1
ATOM 785 C C . LYS A 1 99 ? 7.480 -17.124 53.698 1.00 46.59 99 LYS A C 1
ATOM 787 O O . LYS A 1 99 ? 7.979 -16.053 54.002 1.00 46.59 99 LYS A O 1
ATOM 792 N N . ASN A 1 100 ? 6.292 -17.541 54.150 1.00 39.69 100 ASN A N 1
ATOM 793 C CA . ASN A 1 100 ? 5.730 -17.480 55.510 1.00 39.69 100 ASN A CA 1
ATOM 794 C C . ASN A 1 100 ? 6.022 -16.265 56.413 1.00 39.69 100 ASN A C 1
ATOM 796 O O . ASN A 1 100 ? 7.107 -16.139 56.973 1.00 39.69 100 ASN A O 1
ATOM 800 N N . GLY A 1 101 ? 4.950 -15.553 56.782 1.00 40.19 101 GLY A N 1
ATOM 801 C CA . GLY A 1 101 ? 4.902 -14.709 57.980 1.00 40.19 101 GLY A CA 1
ATOM 802 C C . GLY A 1 101 ? 3.489 -14.207 58.289 1.00 40.19 101 GLY A C 1
ATOM 803 O O . GLY A 1 101 ? 3.029 -13.242 57.697 1.00 40.19 101 GLY A O 1
ATOM 804 N N . LYS A 1 102 ? 2.788 -14.882 59.206 1.00 43.16 102 LYS A N 1
ATOM 805 C CA . LYS A 1 102 ? 1.427 -14.574 59.688 1.00 43.16 102 LYS A CA 1
ATOM 806 C C . LYS A 1 102 ? 1.330 -13.150 60.265 1.00 43.16 102 LYS A C 1
ATOM 808 O O . LYS A 1 102 ? 2.065 -12.840 61.198 1.00 43.16 102 LYS A O 1
ATOM 813 N N . THR A 1 103 ? 0.370 -12.341 59.812 1.00 47.81 103 THR A N 1
ATOM 814 C CA . THR A 1 103 ? -0.005 -11.071 60.459 1.00 47.81 103 THR A CA 1
ATOM 815 C C . THR A 1 103 ? -1.288 -11.224 61.290 1.00 47.81 103 THR A C 1
ATOM 817 O O . THR A 1 103 ? -2.331 -11.677 60.832 1.00 47.81 103 THR A O 1
ATOM 820 N N . SER A 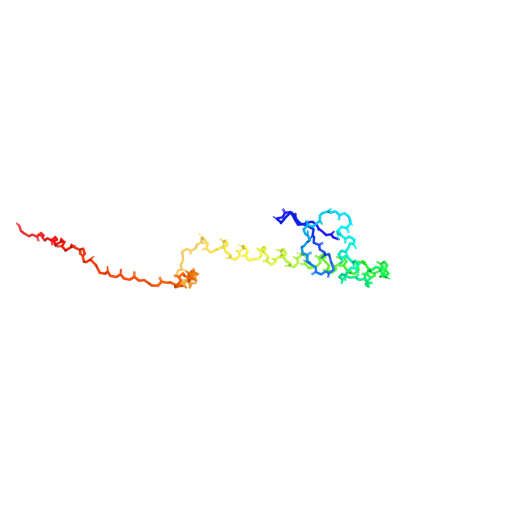1 104 ? -1.136 -10.904 62.575 1.00 43.91 104 SER A N 1
ATOM 821 C CA . SER A 1 104 ? -2.057 -10.210 63.484 1.00 43.91 104 SER A CA 1
ATOM 822 C C . SER A 1 104 ? -3.572 -10.419 63.344 1.00 43.91 104 SER A C 1
ATOM 824 O O . SER A 1 104 ? -4.243 -9.819 62.513 1.00 43.91 104 SER A O 1
ATOM 826 N N . LYS A 1 105 ? -4.144 -11.152 64.306 1.00 46.16 105 LYS A N 1
ATOM 827 C CA . LYS A 1 105 ? -5.584 -11.181 64.584 1.00 46.16 105 LYS A CA 1
ATOM 828 C C . LYS A 1 105 ? -5.929 -10.165 65.673 1.00 46.16 105 LYS A C 1
ATOM 830 O O . LYS A 1 105 ? -5.800 -10.472 66.854 1.00 46.16 105 LYS A O 1
ATOM 835 N N . THR A 1 106 ? -6.417 -8.986 65.294 1.00 49.56 106 THR A N 1
ATOM 836 C CA . THR A 1 106 ? -7.167 -8.107 66.202 1.00 49.56 106 THR A CA 1
ATOM 837 C C . THR A 1 106 ? -8.652 -8.446 66.077 1.00 49.56 106 THR A C 1
ATOM 839 O O . THR A 1 106 ? -9.308 -8.177 65.075 1.00 49.56 106 THR A O 1
ATOM 842 N N . LYS A 1 107 ? -9.195 -9.122 67.093 1.00 55.91 107 LYS A N 1
ATOM 843 C CA . LYS A 1 107 ? -10.640 -9.317 67.235 1.00 55.91 107 LYS A CA 1
ATOM 844 C C . LYS A 1 107 ? -11.227 -8.090 67.926 1.00 55.91 107 LYS A C 1
ATOM 846 O O . LYS A 1 107 ? -10.920 -7.824 69.082 1.00 55.91 107 LYS A O 1
ATOM 851 N N . SER A 1 108 ? -12.097 -7.390 67.209 1.00 47.38 108 SER A N 1
ATOM 852 C CA . SER A 1 108 ? -13.126 -6.531 67.790 1.00 47.38 108 SER A CA 1
ATOM 853 C C . SER A 1 108 ? -14.110 -7.393 68.586 1.00 47.38 108 SER A C 1
ATOM 855 O O . SER A 1 108 ? -14.460 -8.476 68.116 1.00 47.38 108 SER A O 1
ATOM 857 N N . LEU A 1 109 ? -14.581 -6.933 69.749 1.00 55.03 109 LEU A N 1
ATOM 858 C CA . LEU A 1 109 ? -15.885 -7.350 70.271 1.00 55.03 109 LEU A CA 1
ATOM 859 C C . LEU A 1 109 ? -16.463 -6.301 71.237 1.00 55.03 109 LEU A C 1
ATOM 861 O O . LEU A 1 109 ? -15.936 -6.061 72.319 1.00 55.03 109 LEU A O 1
ATOM 865 N N . LYS A 1 110 ? -17.578 -5.702 70.809 1.00 44.41 110 LYS A N 1
ATOM 866 C CA . LYS A 1 110 ? -18.568 -4.968 71.613 1.00 44.41 110 LYS A CA 1
ATOM 867 C C . LYS A 1 110 ? -19.394 -5.943 72.461 1.00 44.41 110 LYS A C 1
ATOM 869 O O . LYS A 1 110 ? -19.882 -6.917 71.889 1.00 44.41 110 LYS A O 1
ATOM 874 N N . LYS A 1 111 ? -19.628 -5.620 73.741 1.00 46.25 111 LYS A N 1
ATOM 875 C CA . LYS A 1 111 ? -20.814 -5.919 74.594 1.00 46.25 111 LYS A CA 1
ATOM 876 C C . LYS A 1 111 ? -20.449 -5.474 76.027 1.00 46.25 111 LYS A C 1
ATOM 878 O O . LYS A 1 111 ? -19.321 -5.734 76.418 1.00 46.25 111 LYS A O 1
ATOM 883 N N . VAL A 1 112 ? -21.263 -4.830 76.858 1.00 45.16 112 VAL A N 1
ATOM 884 C CA . VAL A 1 112 ? -22.702 -4.542 76.907 1.00 45.16 112 VAL A CA 1
ATOM 885 C C . VAL A 1 112 ? -22.879 -3.208 77.636 1.00 45.16 112 VAL A C 1
ATOM 887 O O . VAL A 1 112 ? -21.966 -2.871 78.425 1.00 45.16 112 VAL A O 1
#

Foldseek 3Di:
DPADPVVRFDADLQPRDTDPDPDPVSVVVCCVPVPVVVVVDDPVVVVVSVVVSVVVVVVVVVVVVVVVVVVVVVPDDDDDDDDPPPDPDPDDDDDDDDDDDDDDDDDDDDDD

Organism: NCBI:txid143900

Radius of gyration: 28.03 Å; chains: 1; bounding box: 46×28×95 Å

Secondary structure (DSSP, 8-state):
-EEETTTTEEE-TTT--EES--SHHHHHHHHHHH-GGGGG--HHHHHHHHHHHHHHHHHHHHHHHHHHHHHHGGGS------------------------------------

=== Feature glossary ===
Key to the feature types in this record:

— What the protein is —

Primary structure: the covalent order of the twenty standard amino acids along the backbone. Two proteins with the same sequence will (almost always) fold to the same structure; two with 30% identity often share a fold but not the details.

Database cross-references. InterPro integrates a dozen domain/family signature databases into unified entries with residue-range hits. GO terms attach function/process/location labels with evidence codes. CATH codes position the fold in a four-level structural taxonomy. Organism is the NCBI-taxonomy species name.

— Where its atoms are —

The mmCIF block holds the 3D Cartesian coordinates of each backbone atom (N, Cα, C, O) in ångströms. mmCIF is the PDB's canonical archive format — a tagged-loop text representation of the atomic model.

Six rendered views show the 3D structure from the faces of a cube — i.e. along ±x, ±y, ±z. Rendering representation is drawn randomly per protein from cartoon (secondary-structure ribbons), sticks (backbone bonds), or molecular surface; coloring is either N→C rainbow (blue at the N-terminus through red at the C-terminus) or one color per chain.

— Local backbone conformation —

DSSP 8-state secondary structure assigns each residue one of H (α-helix), G (3₁₀-helix), I (π-helix), E (extended β-strand), B (isolated β-bridge), T (hydrogen-bonded turn), S (bend), or '-' (coil). The assignment is computed from backbone hydrogen-bond geometry via the Kabsch–Sander algorithm.

P-SEA three-state annotation labels each residue as helix, strand, or coil based purely on the geometry of the Cα trace. It serves as a fallback when the full backbone (and thus DSSP) is unavailable.

The φ/ψ torsion pair specifies the backbone conformation at each residue. φ rotates about the N–Cα bond, ψ about the Cα–C bond. Steric clashes forbid most of the (φ, ψ) plane — the allowed regions (α-helix basin, β-sheet basin, left-handed helix) are the Ramachandran-allowed regions.

— Global shape and packing —

The geometric summary reports three shape descriptors. Rg (radius of gyration) measures how spread out the Cα atoms are about their centre of mass; compact globular proteins have small Rg, elongated or unfolded ones large. Cα contacts (<8 Å, |i−j|>4) count long-range residue pairs in spatial proximity — high for tightly packed folds, near zero for rods or random coil. The bounding-box extents give the protein's footprint along x, y, z in Å.

Accessible surface area quantifies burial. A residue with SASA near zero is packed into the hydrophobic core; one with SASA >100 Å² sits on the surface. Computed here via the Shrake–Rupley numerical algorithm with a 1.4 Å probe.

Plot images: a contact map (which residues are close in 3D, as an N×N binary image), a Ramachandran scatter (backbone torsion angles, revealing secondary-structure composition at a glance), and — for AlphaFold structures — a PAE heatmap (pairwise prediction confidence).

— Structural neighborhood —

The Foldseek 3Di string encodes local tertiary geometry as a 20-letter alphabet — one character per residue — derived from the relative positions of nearby Cα atoms. Unlike the amino-acid sequence, 3Di is a direct function of the 3D structure, so two proteins with the same fold have similar 3Di strings even at low sequence identity.

Nearest PDB neighbors are the top structural matches found by Foldseek when searching this structure against the entire Protein Data Bank. Each hit reports a TM-score (0 to 1; >0.5 almost always implies the same fold) and an E-value. These are *structural* homologs — they may share no detectable sequence similarity.

— Confidence and disorder —

For AlphaFold models, the B-factor field carries pLDDT — the model's own estimate of local accuracy on a 0–100 scale. Regions with pLDDT<50 should be treated as essentially unmodeled; they often correspond to intrinsically disordered segments.

B-factor (Debye–Waller factor) reflects atomic displacement in the crystal lattice. It is an experimental observable (units Å²), not a prediction; low values mean the atom is pinned down, high values mean it moves or is heterogeneous across the crystal.

Predicted aligned error is AlphaFold's pairwise confidence. Unlike pLDDT (per-residue), PAE is per-residue-pair and captures whether two parts of the structure are correctly placed relative to each other. Units are ångströms of expected positional error.